Protein AF-A0A3P7MML8-F1 (afdb_monomer_lite)

Secondary structure (DSSP, 8-state):
--TTTT-HHHHH--GGGGS-GGGS------HHHHHHHHHHTT------S-S-----SS-GGG-S-HHHHHHHHHHHHHHHHHHTTT--TTS----SS--HHHHHHHHHHHHHHHHTT--HHHHHHHTEEE-TTS-EEEHHHHTTT-TT------

Foldseek 3Di:
DVVQVPDCCNVVNDPQVPPPPVSDPPDPPPPVVVCVVCVVVVVNDPDPPPDDCLPPVDDPVPDPDPVVQLVVLLVVLQVCLVVCVCVPVVSPDDDPDDDPVSSVVSSLVVQCSVCVPQDPCNCVVQVWDADPSRGTDGPVVVVPVDPPPPDDDD

Radius of gyration: 25.48 Å; chains: 1; bounding box: 40×50×78 Å

Organis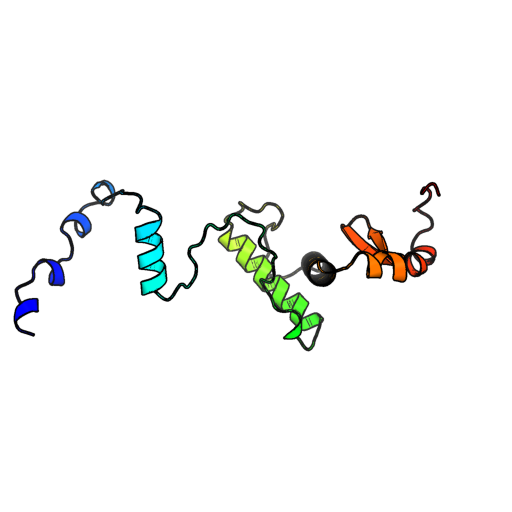m: Onchocerca ochengi (NCBI:txid42157)

pLDDT: mean 74.84, std 15.98, range [35.75, 93.75]

Sequence (154 aa):
PKVLKDSSLWWNGPSWLVHPLENWPSEEFGEEVQERICMALGLTTCTKLTSAIRTTTVDVKRFSSLQKLIRTMLFVMRFMARVSEGKVKSLEKFSRLFTSSDYEQAKKLVVRMAQSEVSQEDIEKWGLVRDADDLWKSLRRLRWSREELTNFPY

Structure (mmCIF, N/CA/C/O backbone):
data_AF-A0A3P7MML8-F1
#
_entry.id   AF-A0A3P7MML8-F1
#
loop_
_atom_site.group_PDB
_atom_site.id
_atom_site.type_symbol
_atom_site.label_atom_id
_atom_site.label_alt_id
_atom_site.label_comp_id
_atom_site.label_asym_id
_atom_site.label_entity_id
_atom_site.label_seq_id
_atom_site.pdbx_PDB_ins_code
_atom_site.Cartn_x
_atom_site.Cartn_y
_atom_site.Cartn_z
_atom_site.occupancy
_atom_site.B_iso_or_equiv
_atom_site.auth_seq_id
_atom_site.auth_comp_id
_atom_site.auth_asym_id
_atom_site.auth_atom_id
_atom_site.pdbx_PDB_model_num
ATOM 1 N N . PRO A 1 1 ? 0.754 -26.779 -43.041 1.00 55.22 1 PRO A N 1
ATOM 2 C CA . PRO A 1 1 ? 0.377 -25.394 -43.428 1.00 55.22 1 PRO A CA 1
ATOM 3 C C . PRO A 1 1 ? 1.218 -24.895 -44.622 1.00 55.22 1 PRO A C 1
ATOM 5 O O . PRO A 1 1 ? 2.388 -24.573 -44.450 1.00 55.22 1 PRO A O 1
ATOM 8 N N . LYS A 1 2 ? 0.655 -24.902 -45.842 1.00 67.62 2 LYS A N 1
ATOM 9 C CA . LYS A 1 2 ? 1.380 -24.521 -47.076 1.00 67.62 2 LYS A CA 1
ATOM 10 C C . LYS A 1 2 ? 1.663 -23.012 -47.171 1.00 67.62 2 LYS A C 1
ATOM 12 O O . LYS A 1 2 ? 2.696 -22.632 -47.687 1.00 67.62 2 LYS A O 1
ATOM 17 N N . VAL A 1 3 ? 0.799 -22.182 -46.586 1.00 72.00 3 VAL A N 1
ATOM 18 C CA . VAL A 1 3 ? 0.843 -20.709 -46.689 1.00 72.00 3 VAL A CA 1
ATOM 19 C C . VAL A 1 3 ? 1.971 -20.068 -45.864 1.00 72.00 3 VAL A C 1
ATOM 21 O O . VAL A 1 3 ? 2.469 -19.008 -46.217 1.00 72.00 3 VAL A O 1
ATOM 24 N N . LEU A 1 4 ? 2.415 -20.710 -44.777 1.00 76.38 4 LEU A N 1
ATOM 25 C CA . LEU A 1 4 ? 3.469 -20.161 -43.910 1.00 76.38 4 LEU A CA 1
ATOM 26 C C . LEU A 1 4 ? 4.882 -20.412 -44.439 1.00 76.38 4 LEU A C 1
ATOM 28 O O . LEU A 1 4 ? 5.798 -19.694 -44.058 1.00 76.38 4 LEU A O 1
ATOM 32 N N . LYS A 1 5 ? 5.081 -21.420 -45.298 1.00 77.25 5 LYS A N 1
ATOM 33 C CA . LYS A 1 5 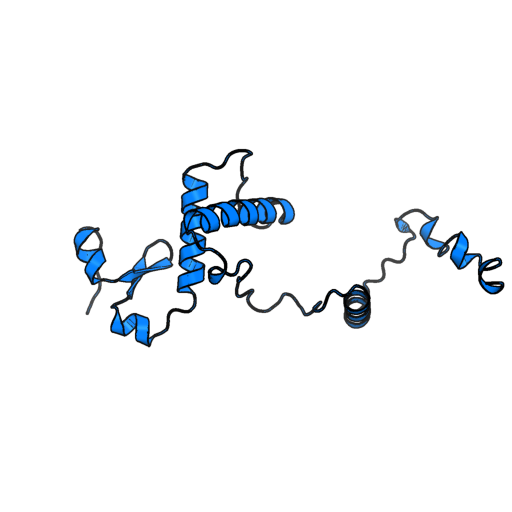? 6.421 -21.761 -45.802 1.00 77.25 5 LYS A CA 1
ATOM 34 C C . LYS A 1 5 ? 7.045 -20.613 -46.595 1.00 77.25 5 LYS A C 1
ATOM 36 O O . LYS A 1 5 ? 8.224 -20.351 -46.407 1.00 77.25 5 LYS A O 1
ATOM 41 N N . ASP A 1 6 ? 6.234 -19.895 -47.366 1.00 84.56 6 ASP A N 1
ATOM 42 C CA . ASP A 1 6 ? 6.701 -18.822 -48.253 1.00 84.56 6 ASP A CA 1
ATOM 43 C C . ASP A 1 6 ? 6.496 -17.417 -47.654 1.00 84.56 6 ASP A C 1
ATOM 45 O O . ASP A 1 6 ? 6.772 -16.404 -48.295 1.00 84.56 6 ASP A O 1
ATOM 49 N N . SER A 1 7 ? 6.005 -17.322 -46.412 1.00 84.25 7 SER A N 1
ATOM 50 C CA . SER A 1 7 ? 5.762 -16.032 -45.767 1.00 84.25 7 SER A CA 1
ATOM 51 C C . SER A 1 7 ? 7.055 -15.463 -45.191 1.00 84.25 7 SER A C 1
ATOM 53 O O . SER A 1 7 ? 7.447 -15.784 -44.070 1.00 84.25 7 SER A O 1
ATOM 55 N N . SER A 1 8 ? 7.703 -14.569 -45.940 1.00 79.00 8 SER A N 1
ATOM 56 C CA . SER A 1 8 ? 8.880 -13.839 -45.447 1.00 79.00 8 SER A CA 1
ATOM 57 C C . SER A 1 8 ? 8.589 -13.100 -44.135 1.00 79.00 8 SER A C 1
ATOM 59 O O . SER A 1 8 ? 9.413 -13.120 -43.228 1.00 79.00 8 SER A O 1
ATOM 61 N N . LEU A 1 9 ? 7.389 -12.528 -43.988 1.00 83.19 9 LEU A N 1
ATOM 62 C CA . LEU A 1 9 ? 6.988 -11.811 -42.775 1.00 83.19 9 LEU A CA 1
ATOM 63 C C . LEU A 1 9 ? 6.877 -12.732 -41.550 1.00 83.19 9 LEU A C 1
ATOM 65 O O . LEU A 1 9 ? 7.155 -12.300 -40.439 1.00 83.19 9 LEU A O 1
ATOM 69 N N . TRP A 1 10 ? 6.511 -14.004 -41.732 1.00 84.25 10 TRP A N 1
ATOM 70 C CA . TRP A 1 10 ? 6.488 -14.981 -40.640 1.00 84.25 10 TRP A CA 1
ATOM 71 C C . TRP A 1 10 ? 7.896 -15.386 -40.191 1.00 84.25 10 TRP A C 1
ATOM 73 O O . TRP A 1 10 ? 8.151 -15.509 -38.996 1.00 84.25 10 TRP A O 1
ATOM 83 N N . TRP A 1 11 ? 8.809 -15.593 -41.143 1.00 86.06 11 TRP A N 1
ATOM 84 C CA . TRP A 1 11 ? 10.158 -16.091 -40.853 1.00 86.06 11 TRP A CA 1
ATOM 85 C C . TRP A 1 11 ? 11.142 -15.000 -40.440 1.00 86.06 11 TRP A C 1
ATOM 87 O O . TRP A 1 11 ? 12.016 -15.254 -39.618 1.00 86.06 11 TRP A O 1
ATOM 97 N N . ASN A 1 12 ? 10.997 -13.800 -40.999 1.00 84.25 12 ASN A N 1
ATOM 98 C CA . ASN A 1 12 ? 11.918 -12.682 -40.793 1.00 84.25 12 ASN A CA 1
ATOM 99 C C . ASN A 1 12 ? 11.300 -11.551 -39.963 1.00 84.25 12 ASN A C 1
ATOM 101 O O . ASN A 1 12 ? 12.001 -10.621 -39.573 1.00 84.25 12 ASN A O 1
ATOM 105 N N . GLY A 1 13 ? 9.996 -11.622 -39.689 1.00 83.75 13 GLY A N 1
ATOM 106 C CA . GLY A 1 13 ? 9.268 -10.540 -39.045 1.00 83.75 13 GLY A CA 1
ATOM 107 C C . GLY A 1 13 ? 9.091 -9.317 -39.955 1.00 83.75 13 GLY A C 1
ATOM 108 O O . GLY A 1 13 ? 9.373 -9.354 -41.157 1.00 83.75 13 GLY A O 1
ATOM 109 N N . PRO A 1 14 ? 8.586 -8.211 -39.391 1.00 84.88 14 PRO A N 1
ATOM 110 C CA . PRO A 1 14 ? 8.542 -6.923 -40.069 1.00 84.88 14 PRO A CA 1
ATOM 111 C C . PRO A 1 14 ? 9.948 -6.405 -40.392 1.00 84.88 14 PRO A C 1
ATOM 113 O O . PRO A 1 14 ? 10.870 -6.549 -39.592 1.00 84.88 14 PRO A O 1
ATOM 116 N N . SER A 1 15 ? 10.103 -5.725 -41.529 1.00 82.56 15 SER A N 1
ATOM 117 C CA . SER A 1 15 ? 11.404 -5.219 -41.994 1.00 82.56 15 SER A CA 1
ATOM 118 C C . SER A 1 15 ? 12.082 -4.251 -41.021 1.00 82.56 15 SER A C 1
ATOM 120 O O . SER A 1 15 ? 13.303 -4.196 -40.973 1.00 82.56 15 SER A O 1
ATOM 122 N N . TRP A 1 16 ? 11.326 -3.507 -40.212 1.00 84.69 16 TRP A N 1
ATOM 123 C CA . TRP A 1 16 ? 11.892 -2.597 -39.212 1.00 84.69 16 TRP A CA 1
ATOM 124 C C . TRP A 1 16 ? 12.564 -3.328 -38.040 1.00 84.69 16 TRP A C 1
ATOM 126 O O . TRP A 1 16 ? 13.464 -2.769 -37.424 1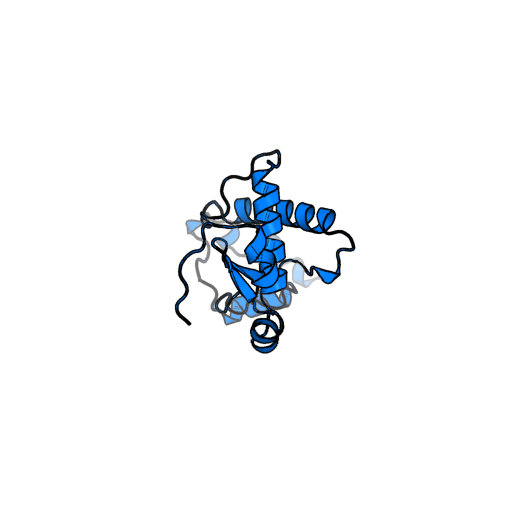.00 84.69 16 TRP A O 1
ATOM 136 N N . LEU A 1 17 ? 12.193 -4.583 -37.757 1.00 82.31 17 LEU A N 1
ATOM 137 C CA . LEU A 1 17 ? 12.715 -5.338 -36.612 1.00 82.31 17 LEU A CA 1
ATOM 138 C C . LEU A 1 17 ? 14.205 -5.681 -36.768 1.00 82.31 17 LEU A C 1
ATOM 140 O O . LEU A 1 17 ? 14.913 -5.846 -35.778 1.00 82.31 17 LEU A O 1
ATOM 144 N N . VAL A 1 18 ? 14.684 -5.775 -38.012 1.00 83.62 18 VAL A N 1
ATOM 145 C CA . VAL A 1 18 ? 16.096 -6.036 -38.334 1.00 83.62 18 VAL A CA 1
ATOM 146 C C . VAL A 1 18 ? 16.939 -4.760 -38.423 1.00 83.62 18 VAL A C 1
ATOM 148 O O . VAL A 1 18 ? 18.158 -4.842 -38.577 1.00 83.62 18 VAL A O 1
ATOM 151 N N . HIS A 1 19 ? 16.317 -3.582 -38.331 1.00 84.38 19 HIS A N 1
ATOM 152 C CA . HIS A 1 19 ? 17.005 -2.296 -38.345 1.00 84.38 19 HIS A CA 1
ATOM 153 C C . HIS A 1 19 ? 17.284 -1.782 -36.917 1.00 84.38 19 HIS A C 1
ATOM 155 O O . HIS A 1 19 ? 16.629 -2.213 -35.963 1.00 84.38 19 HIS A O 1
ATOM 161 N N . PRO A 1 20 ? 18.255 -0.859 -36.754 1.00 86.12 20 PRO A N 1
ATOM 162 C CA . PRO A 1 20 ? 18.507 -0.177 -35.484 1.00 86.12 20 PRO A CA 1
ATOM 163 C C . PRO A 1 20 ? 17.251 0.488 -34.906 1.00 86.12 20 PRO A C 1
ATOM 165 O O . PRO A 1 20 ? 16.344 0.853 -35.658 1.00 86.12 20 PRO A O 1
ATOM 168 N N . LEU A 1 21 ? 17.213 0.646 -33.577 1.00 80.88 21 LEU A N 1
ATOM 169 C CA . LEU A 1 21 ? 16.052 1.117 -32.808 1.00 80.88 21 LEU A CA 1
ATOM 170 C C . LEU A 1 21 ? 15.502 2.460 -33.314 1.00 80.88 21 LEU A C 1
ATOM 172 O O . LEU A 1 21 ? 14.305 2.709 -33.246 1.00 80.88 21 LEU A O 1
ATOM 176 N N . GLU A 1 22 ? 16.366 3.306 -33.864 1.00 85.81 22 GLU A N 1
ATOM 177 C CA . GLU A 1 22 ? 16.030 4.616 -34.420 1.00 85.81 22 GLU A CA 1
ATOM 178 C C . GLU A 1 22 ? 15.076 4.529 -35.621 1.00 85.81 22 GLU A C 1
ATOM 180 O O . GLU A 1 22 ? 14.355 5.479 -35.907 1.00 85.81 22 GLU A O 1
ATOM 185 N N . ASN A 1 23 ? 15.059 3.386 -36.312 1.00 82.19 23 ASN A N 1
ATOM 186 C CA . ASN A 1 23 ? 14.190 3.118 -37.458 1.00 82.19 23 ASN A CA 1
ATOM 187 C C . ASN A 1 23 ? 12.934 2.324 -37.077 1.00 82.19 23 ASN A C 1
ATOM 189 O O . ASN A 1 23 ? 12.184 1.894 -37.958 1.00 82.19 23 ASN A O 1
ATOM 193 N N . TRP A 1 24 ? 12.721 2.066 -35.785 1.00 86.62 24 TRP A N 1
ATOM 194 C CA . TRP A 1 24 ? 11.514 1.392 -35.335 1.00 86.62 24 TRP A CA 1
ATOM 195 C C . TRP A 1 24 ? 10.333 2.358 -35.415 1.00 86.62 24 TRP A C 1
ATOM 197 O O . TRP A 1 24 ? 10.501 3.557 -35.181 1.00 86.62 24 TRP A O 1
ATOM 207 N N . PRO A 1 25 ? 9.126 1.864 -35.732 1.00 80.12 25 PRO A N 1
ATOM 208 C CA . PRO A 1 25 ? 7.936 2.695 -35.672 1.00 80.12 25 PRO A CA 1
ATOM 209 C C . PRO A 1 25 ? 7.774 3.224 -34.241 1.00 80.12 25 PRO A C 1
ATOM 211 O O . PRO A 1 25 ? 7.556 2.456 -33.307 1.00 80.12 25 PRO A O 1
ATOM 214 N N . SER A 1 26 ? 7.900 4.540 -34.073 1.00 68.56 26 SER A N 1
ATOM 215 C CA . SER A 1 26 ? 7.718 5.237 -32.795 1.00 68.56 26 SER A CA 1
ATOM 216 C C . SER A 1 26 ? 6.282 5.724 -32.601 1.00 68.56 26 SER A C 1
ATOM 218 O O . SER A 1 26 ? 6.045 6.632 -31.808 1.00 68.56 26 SER A O 1
ATOM 220 N N . GLU A 1 27 ? 5.337 5.201 -33.384 1.00 70.00 27 GLU A N 1
ATOM 221 C CA . GLU A 1 27 ? 3.938 5.597 -33.293 1.00 70.00 27 GLU A CA 1
ATOM 222 C C . GLU A 1 27 ? 3.416 5.227 -31.905 1.00 70.00 27 GLU A C 1
ATOM 224 O O . GLU A 1 27 ? 3.361 4.054 -31.527 1.00 70.00 27 GLU A O 1
ATOM 229 N N . GLU A 1 28 ? 3.061 6.247 -31.124 1.00 62.16 28 GLU A N 1
ATOM 230 C CA . GLU A 1 28 ? 2.298 6.047 -29.904 1.00 62.16 28 GLU A CA 1
ATOM 231 C C . GLU A 1 28 ? 0.963 5.428 -30.315 1.00 62.16 28 GLU A C 1
ATOM 233 O O . GLU A 1 28 ? 0.137 6.055 -30.981 1.00 62.16 28 GLU A O 1
ATOM 238 N N . PHE A 1 29 ? 0.776 4.154 -29.978 1.00 66.25 29 PHE A N 1
ATOM 239 C CA . PHE A 1 29 ? -0.485 3.475 -30.223 1.00 66.25 29 PHE A CA 1
ATOM 240 C C . PHE A 1 29 ? -1.598 4.257 -29.523 1.00 66.25 29 PHE A C 1
ATOM 242 O O . PHE A 1 29 ? -1.545 4.469 -28.311 1.00 66.25 29 PHE A O 1
ATOM 249 N N . GLY A 1 30 ? -2.610 4.682 -30.283 1.00 66.62 30 GLY A N 1
ATOM 250 C CA . GLY A 1 30 ? -3.784 5.332 -29.707 1.00 66.62 30 GLY A CA 1
ATOM 251 C C . GLY A 1 30 ? -4.441 4.450 -28.639 1.00 66.62 30 GLY A C 1
ATOM 252 O O . GLY A 1 30 ? -4.331 3.220 -28.688 1.00 66.62 30 GLY A O 1
ATOM 253 N N . GLU A 1 31 ? -5.147 5.078 -27.691 1.00 63.38 31 GLU A N 1
ATOM 254 C CA . GLU A 1 31 ? -5.750 4.410 -26.520 1.00 63.38 31 GLU A CA 1
ATOM 255 C C . GLU A 1 31 ? -6.548 3.143 -26.898 1.00 63.38 31 GLU A C 1
ATOM 257 O O . GLU A 1 31 ? -6.471 2.127 -26.210 1.00 63.38 31 GLU A O 1
ATOM 262 N N . GLU A 1 32 ? -7.231 3.165 -28.045 1.00 69.31 32 GLU A N 1
ATOM 263 C CA . GLU A 1 32 ? -8.019 2.048 -28.577 1.00 69.31 32 GLU A CA 1
ATOM 264 C C . GLU A 1 32 ? -7.169 0.818 -28.957 1.00 69.31 32 GLU A C 1
ATOM 266 O O . GLU A 1 32 ? -7.540 -0.326 -28.680 1.00 69.31 32 GLU A O 1
ATOM 271 N N . VAL A 1 33 ? -6.000 1.020 -29.575 1.00 72.94 33 VAL A N 1
ATOM 272 C CA . VAL A 1 33 ? -5.104 -0.084 -29.968 1.00 72.94 33 VAL A CA 1
ATOM 273 C C . VAL A 1 33 ? -4.473 -0.712 -28.730 1.0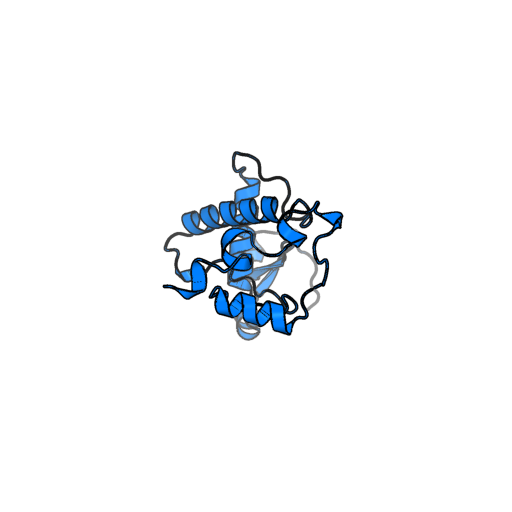0 72.94 33 VAL A C 1
ATOM 275 O O . VAL A 1 33 ? -4.393 -1.938 -28.626 1.00 72.94 33 VAL A O 1
ATOM 278 N N . GLN A 1 34 ? -4.087 0.117 -27.761 1.00 69.00 34 GLN A N 1
ATOM 279 C CA . GLN A 1 34 ? -3.546 -0.345 -26.490 1.00 69.00 34 GLN A CA 1
ATOM 280 C C . GLN A 1 34 ? -4.578 -1.170 -25.708 1.00 69.00 34 GLN A C 1
ATOM 282 O O . GLN A 1 34 ? -4.246 -2.247 -25.213 1.00 69.00 34 GLN A O 1
ATOM 287 N N . GLU A 1 35 ? -5.840 -0.734 -25.662 1.00 69.62 35 GLU A N 1
ATOM 288 C CA . GLU A 1 35 ? -6.927 -1.477 -25.018 1.00 69.62 35 GLU A CA 1
ATOM 289 C C . GLU A 1 35 ? -7.134 -2.857 -25.658 1.00 69.62 35 GLU A C 1
ATOM 291 O O . GLU A 1 35 ? -7.220 -3.868 -24.955 1.00 69.62 35 GLU A O 1
ATOM 296 N N . ARG A 1 36 ? -7.118 -2.935 -26.995 1.00 72.81 36 ARG A N 1
ATOM 297 C CA . ARG A 1 36 ? -7.229 -4.209 -27.725 1.00 72.81 36 ARG A CA 1
ATOM 298 C C . ARG A 1 36 ? -6.063 -5.156 -27.451 1.00 72.81 36 ARG A C 1
ATOM 300 O O . ARG A 1 36 ? -6.295 -6.354 -27.292 1.00 72.81 36 ARG A O 1
ATOM 307 N N . ILE A 1 37 ? -4.834 -4.643 -27.369 1.00 72.06 37 ILE A N 1
ATOM 308 C CA . ILE A 1 37 ? -3.654 -5.439 -26.998 1.00 72.06 37 ILE A CA 1
ATOM 309 C C . ILE A 1 37 ? -3.792 -5.949 -25.558 1.00 72.06 37 ILE A C 1
ATOM 311 O O . ILE A 1 37 ? -3.590 -7.139 -25.316 1.00 72.06 37 ILE A O 1
ATOM 315 N N . CYS A 1 38 ? -4.194 -5.091 -24.614 1.00 67.75 38 CYS A N 1
ATOM 316 C CA . CYS A 1 38 ? -4.420 -5.488 -23.224 1.00 67.75 38 CYS A CA 1
ATOM 317 C C . CYS A 1 38 ? -5.479 -6.601 -23.129 1.00 67.75 38 CYS A C 1
ATOM 319 O O . CYS A 1 38 ? -5.231 -7.632 -22.504 1.00 67.75 38 CYS A O 1
ATOM 321 N N . MET A 1 39 ? -6.613 -6.458 -23.825 1.00 72.44 39 MET A N 1
ATOM 322 C CA . MET A 1 39 ? -7.655 -7.490 -23.876 1.00 72.44 39 MET A CA 1
ATOM 323 C C . MET A 1 39 ? -7.153 -8.810 -24.475 1.00 72.44 39 MET A C 1
ATOM 325 O O . MET A 1 39 ? -7.415 -9.871 -23.910 1.00 72.44 39 MET A O 1
ATOM 329 N N . ALA A 1 40 ? -6.402 -8.764 -25.581 1.00 73.62 40 ALA A N 1
ATOM 330 C CA . ALA A 1 40 ? -5.845 -9.959 -26.220 1.00 73.62 40 ALA A CA 1
ATOM 331 C C . ALA A 1 40 ? -4.833 -10.698 -25.325 1.00 73.62 40 ALA A C 1
ATOM 333 O O . ALA A 1 40 ? -4.735 -11.922 -25.382 1.00 73.62 40 ALA A O 1
ATOM 334 N N . LEU A 1 41 ? -4.113 -9.965 -24.471 1.00 74.12 41 LEU A N 1
ATOM 335 C CA . LEU A 1 41 ? -3.184 -10.514 -23.481 1.00 74.12 41 LEU A CA 1
ATOM 336 C C . LEU A 1 41 ? -3.868 -10.943 -22.169 1.00 74.12 41 LEU A C 1
ATOM 338 O O . LEU A 1 41 ? -3.186 -11.376 -21.241 1.00 74.12 41 LEU A O 1
ATOM 342 N N . GLY A 1 42 ? -5.196 -10.823 -22.061 1.00 58.94 42 GLY A N 1
ATOM 343 C CA . GLY A 1 42 ? -5.940 -11.128 -20.834 1.00 58.94 42 GLY A CA 1
ATOM 344 C C . GLY A 1 42 ? -5.711 -10.122 -19.698 1.00 58.94 42 GLY A C 1
ATOM 345 O O . GLY A 1 42 ? -6.019 -10.411 -18.544 1.00 58.94 42 GLY A O 1
ATOM 346 N N . LEU A 1 43 ? -5.168 -8.943 -20.008 1.00 64.19 43 LEU A N 1
ATOM 347 C CA . LEU A 1 43 ? -5.001 -7.823 -19.086 1.00 64.19 43 LEU A CA 1
ATOM 348 C C . LEU A 1 43 ? -6.318 -7.037 -19.064 1.00 64.19 43 LEU A C 1
ATOM 350 O O . LEU A 1 43 ? -6.537 -6.130 -19.862 1.00 64.19 43 LEU A O 1
ATOM 354 N N . THR A 1 44 ? -7.236 -7.417 -18.179 1.00 50.16 44 THR A N 1
ATOM 355 C CA . THR A 1 44 ? -8.650 -7.009 -18.234 1.00 50.16 44 THR A CA 1
ATOM 356 C C . THR A 1 44 ? -8.955 -5.543 -17.903 1.00 50.16 44 THR A C 1
ATOM 358 O O . THR A 1 44 ? -10.121 -5.216 -17.697 1.00 50.16 44 THR A O 1
ATOM 361 N N . THR A 1 45 ? -7.983 -4.630 -17.806 1.00 46.28 45 THR A N 1
ATOM 362 C CA . THR A 1 45 ? -8.279 -3.195 -17.613 1.00 46.28 45 THR A CA 1
ATOM 363 C C . THR A 1 45 ? -7.042 -2.327 -17.854 1.00 46.28 45 THR A C 1
ATOM 365 O O . THR A 1 45 ? -6.244 -2.087 -16.953 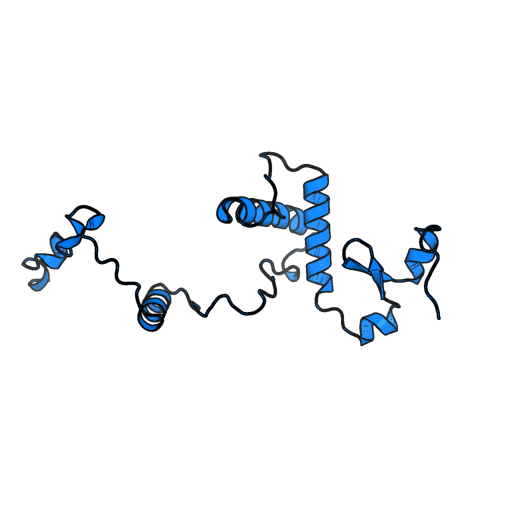1.00 46.28 45 THR A O 1
ATOM 368 N N . CYS A 1 46 ? -6.898 -1.805 -19.072 1.00 42.44 46 CYS A N 1
ATOM 369 C CA . CYS A 1 46 ? -6.049 -0.643 -19.359 1.00 42.44 46 CYS A CA 1
ATOM 370 C C . CYS A 1 46 ? -6.888 0.646 -19.300 1.00 42.44 46 CYS A C 1
ATOM 372 O O . CYS A 1 46 ? -6.739 1.545 -20.116 1.00 42.44 46 CYS A O 1
ATOM 374 N N . THR A 1 47 ? -7.816 0.752 -18.345 1.00 41.00 47 THR A N 1
ATOM 375 C CA . THR A 1 47 ? -8.499 2.020 -18.074 1.00 41.00 47 THR A CA 1
ATOM 376 C C . THR A 1 47 ? -7.547 2.926 -17.310 1.00 41.00 47 THR A C 1
ATOM 378 O O . THR A 1 47 ? -7.064 2.536 -16.246 1.00 41.00 47 THR A O 1
ATOM 381 N N . LYS A 1 48 ? -7.298 4.116 -17.867 1.00 41.25 48 LYS A N 1
ATOM 382 C CA . LYS A 1 48 ? -6.699 5.304 -17.235 1.00 41.25 48 LYS A CA 1
ATOM 383 C C . LYS A 1 48 ? -6.563 5.163 -15.717 1.00 41.25 48 LYS A C 1
ATOM 385 O O . LYS A 1 48 ? -7.553 5.209 -14.988 1.00 41.25 48 LYS A O 1
ATOM 390 N N . LEU A 1 49 ? -5.320 5.015 -15.257 1.00 38.62 49 LEU A N 1
ATOM 391 C CA . LEU A 1 49 ? -4.898 5.010 -13.852 1.00 38.62 49 LEU A CA 1
ATOM 392 C C . LEU A 1 49 ? -5.056 6.421 -13.241 1.00 38.62 49 LEU A C 1
ATOM 394 O O . LEU A 1 49 ? -4.117 6.998 -12.701 1.0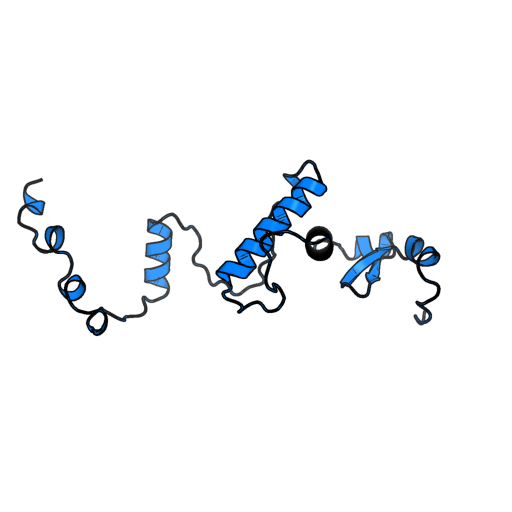0 38.62 49 LEU A O 1
ATOM 398 N N . THR A 1 50 ? -6.242 7.009 -13.384 1.00 35.75 50 THR A N 1
ATOM 399 C CA . THR A 1 50 ? -6.549 8.405 -13.066 1.00 35.75 50 THR A CA 1
ATOM 400 C C . THR A 1 50 ? -7.908 8.494 -12.386 1.00 35.75 50 THR A C 1
ATOM 402 O O . THR A 1 50 ? -8.808 9.206 -12.806 1.00 35.75 50 THR A O 1
ATOM 405 N N . SER A 1 51 ? -8.083 7.737 -11.315 1.00 36.25 51 SER A N 1
ATOM 406 C CA . SER A 1 51 ? -9.023 8.074 -10.252 1.00 36.25 51 SER A CA 1
ATOM 407 C C . SER A 1 51 ? -8.632 7.223 -9.067 1.00 36.25 51 SER A C 1
ATOM 409 O O . SER A 1 51 ? -8.601 6.003 -9.194 1.00 36.25 51 SER A O 1
ATOM 411 N N . ALA A 1 52 ? -8.226 7.897 -7.988 1.00 39.75 52 ALA A N 1
ATOM 412 C CA . ALA A 1 52 ? -7.977 7.366 -6.655 1.00 39.75 52 ALA A CA 1
ATOM 413 C C . ALA A 1 52 ? -7.846 5.841 -6.619 1.00 39.75 52 ALA A C 1
ATOM 415 O O . ALA A 1 52 ? -8.845 5.129 -6.505 1.00 39.75 52 ALA A O 1
ATOM 416 N N . ILE A 1 53 ? -6.606 5.351 -6.681 1.00 40.28 53 ILE A N 1
ATOM 417 C CA . ILE A 1 53 ? -6.288 4.008 -6.211 1.00 40.28 53 ILE A CA 1
ATOM 418 C C . ILE A 1 53 ? -6.796 3.970 -4.764 1.00 40.28 53 ILE A C 1
ATOM 420 O O . ILE A 1 53 ? -6.104 4.384 -3.837 1.00 40.28 53 ILE A O 1
ATOM 424 N N . ARG A 1 54 ? -8.040 3.526 -4.562 1.00 46.06 54 ARG A N 1
ATOM 425 C CA . ARG A 1 54 ? -8.495 2.968 -3.299 1.00 46.06 54 ARG A CA 1
ATOM 426 C C . ARG A 1 54 ? -7.647 1.721 -3.170 1.00 46.06 54 ARG A C 1
ATOM 428 O O . ARG A 1 54 ? -7.938 0.687 -3.758 1.00 46.06 54 ARG A O 1
ATOM 435 N N . THR A 1 55 ? -6.485 1.913 -2.557 1.00 45.84 55 THR A N 1
ATOM 436 C CA . THR A 1 55 ? -5.418 0.939 -2.391 1.00 45.84 55 THR A CA 1
ATOM 437 C C . THR A 1 55 ? -5.941 -0.220 -1.564 1.00 45.84 55 THR A C 1
ATOM 439 O O . THR A 1 55 ? -5.718 -0.286 -0.361 1.00 45.84 55 THR A O 1
ATOM 442 N N . THR A 1 56 ? -6.608 -1.163 -2.206 1.00 51.53 56 THR A N 1
ATOM 443 C CA . THR A 1 56 ? -6.701 -2.532 -1.715 1.00 51.53 56 THR A CA 1
ATOM 444 C C . THR A 1 56 ? -5.730 -3.377 -2.529 1.00 51.53 56 THR A C 1
ATOM 446 O O . THR A 1 56 ? -6.076 -4.395 -3.114 1.00 51.53 56 THR A O 1
ATOM 449 N N . THR A 1 57 ? -4.458 -2.957 -2.558 1.00 61.44 57 THR A N 1
ATOM 450 C CA . THR A 1 57 ? -3.361 -3.796 -3.068 1.00 61.44 57 THR A CA 1
ATOM 451 C C . THR A 1 57 ? -3.268 -5.121 -2.303 1.00 61.44 57 THR A C 1
ATOM 453 O O . THR A 1 57 ? -2.708 -6.085 -2.817 1.00 61.44 57 THR A O 1
ATOM 456 N N . VAL A 1 58 ? -3.838 -5.189 -1.091 1.00 70.19 58 VAL A N 1
ATOM 457 C CA . VAL A 1 58 ? -3.911 -6.386 -0.251 1.00 70.19 58 VAL A CA 1
ATOM 458 C C . VAL A 1 58 ? -5.287 -6.488 0.416 1.00 70.19 58 VAL A C 1
ATOM 460 O O . VAL A 1 58 ? -5.699 -5.589 1.146 1.00 70.19 58 VAL A O 1
ATOM 463 N N . ASP A 1 59 ? -5.977 -7.614 0.213 1.00 74.62 59 ASP A N 1
ATOM 464 C CA . ASP A 1 59 ? -7.192 -7.963 0.959 1.00 74.62 59 ASP A CA 1
ATOM 465 C C . ASP A 1 59 ? -6.822 -8.423 2.378 1.00 74.62 59 ASP A C 1
ATOM 467 O O . ASP A 1 59 ? -6.364 -9.549 2.601 1.00 74.62 59 ASP A O 1
ATOM 471 N N . VAL A 1 60 ? -7.025 -7.528 3.346 1.00 76.06 60 VAL A N 1
ATOM 472 C CA . VAL A 1 60 ? -6.738 -7.745 4.771 1.00 76.06 60 VAL A CA 1
ATOM 473 C C . VAL A 1 60 ? -7.491 -8.958 5.331 1.00 76.06 60 VAL A C 1
ATOM 475 O O . VAL A 1 60 ? -6.950 -9.661 6.186 1.00 76.06 60 VAL A O 1
ATOM 478 N N . LYS A 1 61 ? -8.698 -9.266 4.827 1.00 79.69 61 LYS A N 1
ATOM 479 C CA . LYS A 1 61 ? -9.556 -10.341 5.360 1.00 79.69 61 LYS A CA 1
ATOM 480 C C . LYS A 1 61 ? -9.001 -11.742 5.089 1.00 79.69 61 LYS A C 1
ATOM 482 O O . LYS A 1 61 ? -9.386 -12.692 5.765 1.00 79.69 61 LYS A O 1
ATOM 487 N N . ARG A 1 62 ? -8.060 -11.885 4.149 1.00 84.94 62 ARG A N 1
ATOM 488 C CA . ARG A 1 62 ? -7.389 -13.164 3.837 1.00 84.94 62 ARG A CA 1
ATOM 489 C C . ARG A 1 62 ? -6.323 -13.568 4.852 1.00 84.94 62 ARG A C 1
ATOM 491 O O . ARG A 1 62 ? -5.817 -14.688 4.797 1.00 84.94 62 ARG A O 1
ATOM 498 N N . PHE A 1 63 ? -5.953 -12.675 5.766 1.00 87.69 63 PHE A N 1
ATOM 499 C CA . PHE A 1 63 ? -4.903 -12.927 6.741 1.00 87.69 63 PHE A CA 1
ATOM 500 C C . PHE A 1 63 ? -5.501 -13.291 8.096 1.00 87.69 63 PHE A C 1
ATOM 502 O O . PHE A 1 63 ? -6.160 -12.486 8.741 1.00 87.69 63 PHE A O 1
ATOM 509 N N . SER A 1 64 ? -5.176 -14.485 8.589 1.00 88.94 64 SER A N 1
ATOM 510 C CA . SER A 1 64 ? -5.530 -14.926 9.945 1.00 88.94 64 SER A CA 1
ATOM 511 C C . SER A 1 64 ? -4.578 -14.409 11.033 1.00 88.94 64 SER A C 1
ATOM 513 O O . SER A 1 64 ? -4.733 -14.732 12.206 1.00 88.94 64 SER A O 1
ATOM 515 N N . SER A 1 65 ? -3.555 -13.632 10.662 1.00 93.25 65 SER A N 1
ATOM 516 C CA . SER A 1 65 ? -2.557 -13.100 11.589 1.00 93.25 65 SER A CA 1
ATOM 517 C C . SER A 1 65 ? -2.117 -11.703 11.174 1.00 93.25 65 SER A C 1
ATOM 519 O O . SER A 1 65 ? -1.610 -11.503 10.068 1.00 93.25 65 SER A O 1
ATOM 521 N N . LEU A 1 66 ? -2.228 -10.758 12.110 1.00 91.44 66 LEU A N 1
ATOM 522 C CA . LEU A 1 66 ? -1.753 -9.388 11.933 1.00 91.44 66 LEU A CA 1
ATOM 523 C C . LEU A 1 66 ? -0.247 -9.340 11.640 1.00 91.44 66 LEU A C 1
ATOM 525 O O . LEU A 1 66 ? 0.188 -8.594 10.770 1.00 91.44 66 LEU A O 1
ATOM 529 N N . GLN A 1 67 ? 0.556 -10.170 12.312 1.00 93.38 67 GLN A N 1
ATOM 530 C CA . GLN A 1 67 ? 1.998 -10.230 12.055 1.00 93.38 67 GLN A CA 1
ATOM 531 C C . GLN A 1 67 ? 2.304 -10.708 10.632 1.00 93.38 67 GLN A C 1
ATOM 533 O O . GLN A 1 67 ? 3.183 -10.146 9.978 1.00 93.38 67 GLN A O 1
ATOM 538 N N . LYS A 1 68 ? 1.563 -11.709 10.127 1.00 93.75 68 LYS A N 1
ATOM 539 C CA . LYS A 1 68 ? 1.702 -12.164 8.733 1.00 93.75 68 LYS A CA 1
ATOM 540 C C . LYS A 1 68 ? 1.341 -11.048 7.758 1.00 93.75 68 LYS A C 1
ATOM 542 O O . LYS A 1 68 ? 2.102 -10.806 6.831 1.00 93.75 68 LYS A O 1
ATOM 547 N N . LEU A 1 69 ? 0.242 -10.336 8.008 1.00 93.50 69 LEU A N 1
ATOM 548 C CA . LEU A 1 69 ? -0.179 -9.203 7.186 1.00 93.50 69 LEU A CA 1
ATOM 549 C C . LEU A 1 69 ? 0.875 -8.088 7.151 1.00 93.50 69 LEU A C 1
ATOM 551 O O . LEU A 1 69 ? 1.275 -7.670 6.070 1.00 93.50 69 LEU A O 1
ATOM 555 N N . ILE A 1 70 ? 1.376 -7.650 8.311 1.00 93.19 70 ILE A N 1
ATOM 556 C CA . ILE A 1 70 ? 2.424 -6.618 8.398 1.00 93.19 70 ILE A CA 1
ATOM 557 C C . ILE A 1 70 ? 3.676 -7.068 7.637 1.00 93.19 70 ILE A C 1
ATOM 559 O O . ILE A 1 70 ? 4.243 -6.305 6.857 1.00 93.19 70 ILE A O 1
ATOM 563 N N . ARG A 1 71 ? 4.087 -8.330 7.814 1.00 92.75 71 ARG A N 1
ATOM 564 C CA . ARG A 1 71 ? 5.248 -8.882 7.113 1.00 92.75 71 ARG A CA 1
ATOM 565 C C . ARG A 1 71 ? 5.032 -8.927 5.601 1.00 92.75 71 ARG A C 1
ATOM 567 O O . ARG A 1 71 ? 5.950 -8.589 4.866 1.00 92.75 71 ARG A O 1
ATOM 574 N N . THR A 1 72 ? 3.845 -9.293 5.125 1.00 92.81 72 THR A N 1
ATOM 575 C CA . THR A 1 72 ? 3.514 -9.236 3.694 1.00 92.81 72 THR A CA 1
ATOM 576 C C . THR A 1 72 ? 3.544 -7.802 3.174 1.00 92.81 72 THR A C 1
ATOM 578 O O . THR A 1 72 ? 4.143 -7.552 2.128 1.00 92.81 72 THR A O 1
ATOM 581 N N . MET A 1 73 ? 2.995 -6.846 3.925 1.00 91.56 73 MET A N 1
ATOM 582 C CA . MET A 1 73 ? 3.023 -5.432 3.549 1.00 91.56 73 MET A CA 1
ATOM 583 C C . MET A 1 73 ? 4.442 -4.881 3.424 1.00 91.56 73 MET A C 1
ATOM 585 O O . MET A 1 73 ? 4.705 -4.131 2.492 1.00 91.56 73 MET A O 1
ATOM 589 N N . LEU A 1 74 ? 5.386 -5.313 4.264 1.00 91.38 74 LEU A N 1
ATOM 590 C CA . LEU A 1 74 ? 6.801 -4.959 4.104 1.00 91.38 74 LEU A CA 1
ATOM 591 C C . LEU A 1 74 ? 7.370 -5.376 2.742 1.00 91.38 74 LEU A C 1
ATOM 593 O O . LEU A 1 74 ? 8.106 -4.615 2.112 1.00 91.38 74 LEU A O 1
ATOM 597 N N . PHE A 1 75 ? 7.034 -6.577 2.266 1.00 90.44 75 PHE A N 1
ATOM 598 C CA . PHE A 1 75 ? 7.474 -7.036 0.948 1.00 90.44 75 PHE A CA 1
ATOM 599 C C . PHE A 1 75 ? 6.799 -6.261 -0.184 1.00 90.44 75 PHE A C 1
ATOM 601 O O . PHE A 1 75 ? 7.479 -5.910 -1.147 1.00 90.44 75 PHE A O 1
ATOM 608 N N . VAL A 1 76 ? 5.507 -5.945 -0.052 1.00 89.31 76 VAL A N 1
ATOM 609 C CA . VAL A 1 76 ? 4.782 -5.096 -1.012 1.00 89.31 76 VAL A CA 1
ATOM 610 C C . VAL A 1 76 ? 5.416 -3.706 -1.080 1.00 89.31 76 VAL A C 1
ATOM 612 O O . VAL A 1 76 ? 5.746 -3.237 -2.165 1.00 89.31 76 VAL A O 1
ATOM 615 N N . MET A 1 77 ? 5.677 -3.070 0.064 1.00 86.38 77 MET A N 1
ATOM 616 C CA . MET A 1 77 ? 6.336 -1.762 0.128 1.00 86.38 77 MET A CA 1
ATOM 617 C C . MET A 1 77 ? 7.735 -1.804 -0.499 1.00 86.38 77 MET A C 1
ATOM 619 O O . MET A 1 77 ? 8.062 -0.948 -1.317 1.00 86.38 77 MET A O 1
ATOM 623 N N . ARG A 1 78 ? 8.537 -2.838 -0.205 1.00 87.81 78 ARG A N 1
ATOM 624 C CA . ARG A 1 78 ? 9.851 -3.044 -0.839 1.00 87.81 78 ARG A CA 1
ATOM 625 C C . ARG A 1 78 ? 9.743 -3.198 -2.357 1.00 87.81 78 ARG A C 1
ATOM 627 O O . ARG A 1 78 ? 10.584 -2.666 -3.076 1.00 87.81 78 ARG A O 1
ATOM 634 N N . PHE A 1 79 ? 8.757 -3.947 -2.844 1.00 87.62 79 PHE A N 1
ATOM 635 C CA . PHE A 1 79 ? 8.522 -4.112 -4.277 1.00 87.62 79 PHE A CA 1
ATOM 636 C C . PHE A 1 79 ? 8.187 -2.767 -4.932 1.00 87.62 79 PHE A C 1
ATOM 638 O O . PHE A 1 79 ? 8.857 -2.369 -5.883 1.00 87.62 79 PHE A O 1
ATOM 645 N N . MET A 1 80 ? 7.242 -2.022 -4.356 1.00 84.50 80 MET A N 1
ATOM 646 C CA . MET A 1 80 ? 6.849 -0.695 -4.839 1.00 84.50 80 MET A CA 1
ATOM 647 C C . MET A 1 80 ? 8.015 0.301 -4.823 1.00 84.50 80 MET A C 1
ATOM 649 O O . MET A 1 80 ? 8.189 1.060 -5.774 1.00 84.50 80 MET A O 1
ATOM 653 N N . ALA A 1 81 ? 8.861 0.274 -3.791 1.00 83.44 81 ALA A N 1
ATOM 654 C CA . ALA A 1 81 ? 10.061 1.108 -3.713 1.00 83.44 81 ALA A CA 1
ATOM 655 C C . ALA A 1 81 ? 11.041 0.832 -4.868 1.00 83.44 81 ALA A C 1
ATOM 657 O O . ALA A 1 81 ? 11.663 1.753 -5.388 1.00 83.44 81 ALA A O 1
ATOM 658 N N . ARG A 1 82 ? 11.165 -0.432 -5.302 1.00 83.19 82 ARG A N 1
ATOM 659 C CA . ARG A 1 82 ? 12.037 -0.803 -6.427 1.00 83.19 82 ARG A CA 1
ATOM 660 C C . ARG A 1 82 ? 11.443 -0.441 -7.779 1.00 83.19 82 ARG A C 1
ATOM 662 O O . ARG A 1 82 ? 12.154 0.104 -8.610 1.00 83.19 82 ARG A O 1
ATOM 669 N N . VAL A 1 83 ? 10.161 -0.733 -7.985 1.00 83.81 83 VAL A N 1
ATOM 670 C CA . VAL A 1 83 ? 9.482 -0.483 -9.268 1.00 83.81 83 VAL A CA 1
ATOM 671 C C . VAL A 1 83 ? 9.239 1.006 -9.496 1.00 83.81 83 VAL A C 1
ATOM 673 O O . VAL A 1 83 ? 9.230 1.465 -10.631 1.00 83.81 83 VAL A O 1
ATOM 676 N N . SER A 1 84 ? 9.080 1.788 -8.428 1.00 79.75 84 SER A N 1
ATOM 677 C CA . SER A 1 84 ? 8.922 3.236 -8.556 1.00 79.75 84 SER A CA 1
ATOM 678 C C . SER A 1 84 ? 10.207 3.967 -8.947 1.00 79.75 84 SER A C 1
ATOM 680 O O . SER A 1 84 ? 10.124 5.157 -9.220 1.00 79.75 84 SER A O 1
ATOM 682 N N . GLU A 1 85 ? 11.377 3.312 -8.979 1.00 77.44 85 GLU A N 1
ATOM 683 C CA . GLU A 1 85 ? 12.665 3.931 -9.349 1.00 77.44 85 GLU A CA 1
ATOM 684 C C . GLU A 1 85 ? 12.959 5.235 -8.576 1.00 77.44 85 GLU A C 1
ATOM 686 O O . GLU A 1 85 ? 13.549 6.178 -9.096 1.00 77.44 85 GLU A O 1
ATOM 691 N N . GLY A 1 86 ? 12.506 5.325 -7.320 1.00 70.50 86 GLY A N 1
ATOM 692 C CA . GLY A 1 86 ? 12.664 6.529 -6.496 1.00 70.50 86 GLY A CA 1
ATOM 693 C C . GLY A 1 86 ? 11.686 7.671 -6.806 1.00 70.50 86 GLY A C 1
ATOM 694 O O . GLY A 1 86 ? 11.774 8.728 -6.184 1.00 70.50 86 GLY A O 1
ATOM 695 N N . LYS A 1 87 ? 10.713 7.471 -7.706 1.00 73.62 87 LYS A N 1
ATOM 696 C CA . LYS A 1 87 ? 9.635 8.440 -7.990 1.00 73.62 87 LYS A CA 1
ATOM 697 C C . LYS A 1 87 ? 8.711 8.645 -6.784 1.00 73.62 87 LYS A C 1
ATOM 699 O O . LYS A 1 87 ? 8.135 9.717 -6.624 1.00 73.62 87 LYS A O 1
ATOM 704 N N . VAL A 1 88 ? 8.590 7.643 -5.909 1.00 69.44 88 VAL A N 1
ATOM 705 C CA . VAL A 1 88 ? 7.807 7.725 -4.668 1.00 69.44 88 VAL A CA 1
ATOM 706 C C . VAL A 1 88 ? 8.743 7.979 -3.488 1.00 69.44 88 VAL A C 1
ATOM 708 O O . VAL A 1 88 ? 9.274 7.047 -2.891 1.00 69.44 88 VAL A O 1
ATOM 711 N N . LYS A 1 89 ? 8.925 9.256 -3.129 1.00 67.25 89 LYS A N 1
ATOM 712 C CA . LYS A 1 89 ? 9.827 9.683 -2.039 1.00 67.25 89 LYS A CA 1
ATOM 713 C C . LYS A 1 89 ? 9.467 9.096 -0.669 1.00 67.25 89 LYS A C 1
ATOM 715 O O . LYS A 1 89 ? 10.348 8.925 0.158 1.00 67.25 89 LYS A O 1
ATOM 720 N N . SER A 1 90 ? 8.191 8.777 -0.428 1.00 66.44 90 SER A N 1
ATOM 721 C CA . SER A 1 90 ? 7.731 8.187 0.839 1.00 66.44 90 SER A CA 1
ATOM 722 C C . SER A 1 90 ? 8.136 6.720 1.023 1.00 66.44 90 SER A C 1
ATOM 724 O O . SER A 1 90 ? 8.041 6.198 2.130 1.00 66.44 90 SER A O 1
ATOM 726 N N . LEU A 1 91 ? 8.578 6.050 -0.044 1.00 64.69 91 LEU A N 1
ATOM 727 C CA . LEU A 1 91 ? 9.120 4.696 -0.026 1.00 64.69 91 LEU A CA 1
ATOM 728 C C . LEU A 1 91 ? 10.646 4.790 -0.133 1.00 64.69 91 LEU A C 1
ATOM 730 O O . LEU A 1 91 ? 11.236 4.432 -1.153 1.00 64.69 91 LEU A O 1
ATOM 734 N N . GLU A 1 92 ? 11.293 5.327 0.903 1.00 64.62 92 GLU A N 1
ATOM 735 C CA . GLU A 1 92 ? 12.755 5.385 0.946 1.00 64.62 92 GLU A CA 1
ATOM 736 C C . GLU A 1 92 ? 13.389 3.981 0.902 1.00 64.62 92 GLU A C 1
ATOM 738 O O . GLU A 1 92 ? 12.724 2.955 1.070 1.00 64.62 92 GLU A O 1
ATOM 743 N N . LYS A 1 93 ? 14.700 3.938 0.617 1.00 66.56 93 LYS A N 1
ATOM 744 C CA . LYS A 1 93 ? 15.488 2.723 0.348 1.00 66.56 93 LYS A CA 1
ATOM 745 C C . LYS A 1 93 ? 15.251 1.631 1.397 1.00 66.56 93 LYS A C 1
ATOM 747 O O . LYS A 1 93 ? 15.932 1.563 2.417 1.00 66.56 93 LYS A O 1
ATOM 752 N N . PHE A 1 94 ? 14.374 0.686 1.069 1.00 72.25 94 PHE A N 1
ATOM 753 C CA . PHE A 1 94 ? 14.273 -0.572 1.794 1.00 72.25 94 PHE A CA 1
ATOM 754 C C . PHE A 1 94 ? 15.613 -1.306 1.726 1.00 72.25 94 PHE A C 1
ATOM 756 O O . PHE A 1 94 ? 16.030 -1.782 0.664 1.00 72.25 94 PHE A O 1
ATOM 763 N N . SER A 1 95 ? 16.278 -1.423 2.875 1.00 72.38 95 SER A N 1
ATOM 764 C CA . SER A 1 95 ? 17.511 -2.193 2.999 1.00 72.38 95 SER A CA 1
ATOM 765 C C . SER A 1 95 ? 17.239 -3.697 2.808 1.00 72.38 95 SER A C 1
ATOM 767 O O . SER A 1 95 ? 16.088 -4.156 2.771 1.00 72.38 95 SER A O 1
ATOM 769 N N . ARG A 1 96 ? 18.302 -4.506 2.679 1.00 76.38 96 ARG A N 1
ATOM 770 C CA . ARG A 1 96 ? 18.180 -5.973 2.577 1.00 76.38 96 ARG A CA 1
ATOM 771 C C . ARG A 1 96 ? 17.456 -6.566 3.794 1.00 76.38 96 ARG A C 1
ATOM 773 O O . ARG A 1 96 ? 16.675 -7.508 3.637 1.00 76.38 96 ARG A O 1
ATOM 780 N N . LEU A 1 97 ? 17.663 -5.987 4.975 1.00 86.38 97 LEU A N 1
ATOM 781 C CA . LEU A 1 97 ? 17.001 -6.363 6.223 1.00 86.38 97 LEU A CA 1
ATOM 782 C C . LEU A 1 97 ? 15.918 -5.343 6.585 1.00 86.38 97 LEU A C 1
ATOM 784 O O . LEU A 1 97 ? 16.038 -4.161 6.274 1.00 86.38 97 LEU A O 1
ATOM 788 N N . PHE A 1 98 ? 14.852 -5.809 7.228 1.00 89.06 98 PHE A N 1
ATOM 789 C CA . PHE A 1 98 ? 13.809 -4.922 7.737 1.00 89.06 98 PHE A CA 1
ATOM 790 C C . PHE A 1 98 ? 14.182 -4.438 9.136 1.00 89.06 98 PHE A C 1
ATOM 792 O O . PHE A 1 98 ? 14.547 -5.239 9.998 1.00 89.06 98 PHE A O 1
ATOM 799 N N . THR A 1 99 ? 14.081 -3.134 9.343 1.00 89.81 99 THR A N 1
ATOM 800 C CA . THR A 1 99 ? 14.290 -2.454 10.619 1.00 89.81 99 THR A CA 1
ATOM 801 C C . THR A 1 99 ? 12.982 -2.358 11.403 1.00 89.81 99 THR A C 1
ATOM 803 O O . THR A 1 99 ? 11.899 -2.518 10.843 1.00 89.81 99 THR A O 1
ATOM 806 N N . SER A 1 100 ? 13.059 -2.051 12.701 1.00 90.88 100 SER A N 1
ATOM 807 C CA . SER A 1 100 ? 11.863 -1.794 13.522 1.00 90.88 100 SER A CA 1
ATOM 808 C C . SER A 1 100 ? 10.995 -0.659 12.949 1.00 90.88 100 SER A C 1
ATOM 810 O O . SER A 1 100 ? 9.771 -0.761 12.921 1.00 90.88 100 SER A O 1
ATOM 812 N N . SER A 1 101 ? 11.632 0.382 12.397 1.00 89.44 101 SER A N 1
ATOM 813 C CA . SER A 1 101 ? 10.935 1.497 11.745 1.00 89.44 101 SER A CA 1
ATOM 814 C C . SER A 1 101 ? 10.116 1.035 10.537 1.00 89.44 101 SER A C 1
ATOM 816 O O . SER A 1 101 ? 8.966 1.444 10.388 1.00 89.44 101 SER A O 1
ATOM 818 N N . ASP A 1 102 ? 10.653 0.116 9.725 1.00 89.75 102 ASP A N 1
ATOM 819 C CA . ASP A 1 102 ? 9.926 -0.437 8.577 1.00 89.75 102 ASP A CA 1
ATOM 820 C C . ASP A 1 102 ? 8.650 -1.161 9.033 1.00 89.75 102 ASP A C 1
ATOM 822 O O . ASP A 1 102 ? 7.583 -0.994 8.438 1.00 89.75 102 ASP A O 1
ATOM 826 N N . TYR A 1 103 ? 8.742 -1.952 10.109 1.00 92.94 103 TYR A N 1
ATOM 827 C CA . TYR A 1 103 ? 7.583 -2.647 10.679 1.00 92.94 103 TYR A CA 1
ATOM 828 C C . TYR A 1 103 ? 6.527 -1.668 11.191 1.00 92.94 103 TYR A C 1
ATOM 830 O O . TYR A 1 103 ? 5.339 -1.883 10.945 1.00 92.94 103 TYR A O 1
ATOM 838 N N . GLU A 1 104 ? 6.932 -0.592 11.867 1.00 91.44 104 GLU A N 1
ATOM 839 C CA . GLU A 1 104 ? 5.995 0.430 12.337 1.00 91.44 104 GLU A CA 1
ATOM 840 C C . GLU A 1 104 ? 5.329 1.174 11.174 1.00 91.44 104 GLU A C 1
ATOM 842 O O . GLU A 1 104 ? 4.117 1.390 11.200 1.00 91.44 104 GLU A O 1
ATOM 847 N N . GLN A 1 105 ? 6.062 1.486 10.103 1.00 87.94 105 GLN A N 1
ATOM 848 C CA . GLN A 1 105 ? 5.477 2.083 8.898 1.00 87.94 105 GLN A CA 1
ATOM 849 C C . GLN A 1 105 ? 4.469 1.143 8.223 1.00 87.94 105 GLN A C 1
ATOM 851 O O . GLN A 1 105 ? 3.351 1.560 7.909 1.00 87.94 105 GLN A O 1
ATOM 856 N N . ALA A 1 106 ? 4.818 -0.136 8.054 1.00 90.31 106 ALA A N 1
ATOM 857 C CA . ALA A 1 106 ? 3.919 -1.137 7.482 1.00 90.31 106 ALA A CA 1
ATOM 858 C C . ALA A 1 106 ? 2.661 -1.328 8.341 1.00 90.31 106 ALA A C 1
ATOM 860 O O . ALA A 1 106 ? 1.548 -1.401 7.820 1.00 90.31 106 ALA A O 1
ATOM 861 N N . LYS A 1 107 ? 2.814 -1.351 9.667 1.00 92.00 107 LYS A N 1
ATOM 862 C CA . LYS A 1 107 ? 1.698 -1.421 10.613 1.00 92.00 107 LYS A CA 1
ATOM 863 C C . LYS A 1 107 ? 0.791 -0.197 10.510 1.00 92.00 107 LYS A C 1
ATOM 865 O O . LYS A 1 107 ? -0.421 -0.369 10.400 1.00 92.00 107 LYS A O 1
ATOM 870 N N . LYS A 1 108 ? 1.348 1.019 10.496 1.00 88.69 108 LYS A N 1
ATOM 871 C CA . LYS A 1 108 ? 0.574 2.258 10.302 1.00 88.69 108 LYS A CA 1
ATOM 872 C C . LYS A 1 108 ? -0.212 2.213 8.994 1.00 88.69 108 LYS A C 1
ATOM 874 O O . LYS A 1 108 ? -1.394 2.534 8.992 1.00 88.69 108 LYS A O 1
ATOM 879 N N . LEU A 1 109 ? 0.404 1.750 7.906 1.00 87.31 109 LEU A N 1
ATOM 880 C CA . LEU A 1 109 ? -0.266 1.609 6.613 1.00 87.31 109 LEU A CA 1
ATOM 881 C C . LEU A 1 109 ? -1.438 0.618 6.672 1.00 87.31 109 LEU A C 1
ATOM 883 O O . LEU A 1 109 ? -2.520 0.929 6.184 1.00 87.31 109 LEU A O 1
ATOM 887 N N . VAL A 1 110 ? -1.256 -0.540 7.315 1.00 89.00 110 VAL A N 1
ATOM 888 C CA . VAL A 1 110 ? -2.338 -1.517 7.538 1.00 89.00 110 VAL A CA 1
ATOM 889 C C . VAL A 1 110 ? -3.497 -0.900 8.315 1.00 89.00 110 VAL A C 1
ATOM 891 O O . VAL A 1 110 ? -4.651 -1.079 7.928 1.00 89.00 110 VAL A O 1
ATOM 894 N N . VAL A 1 111 ? -3.202 -0.151 9.380 1.00 87.88 111 VAL A N 1
ATOM 895 C CA . VAL A 1 111 ? -4.235 0.536 10.165 1.00 87.88 111 VAL A CA 1
ATOM 896 C C . VAL A 1 111 ? -4.962 1.574 9.310 1.00 87.88 111 VAL A C 1
ATOM 898 O O . VAL A 1 111 ? -6.187 1.569 9.307 1.00 87.88 111 VAL A O 1
ATOM 901 N N . ARG A 1 112 ? -4.246 2.392 8.524 1.00 85.50 112 ARG A N 1
ATOM 902 C CA . ARG A 1 112 ? -4.862 3.361 7.596 1.00 85.50 112 ARG A CA 1
ATOM 903 C C . ARG A 1 112 ? -5.792 2.689 6.594 1.00 85.50 112 ARG A C 1
ATOM 905 O O . ARG A 1 112 ? -6.889 3.185 6.373 1.00 85.50 112 ARG A O 1
ATOM 912 N N . MET A 1 113 ? -5.386 1.555 6.020 1.00 83.06 113 MET A N 1
ATOM 913 C CA . MET A 1 113 ? -6.237 0.799 5.094 1.00 83.06 113 MET A CA 1
ATOM 914 C C . MET A 1 113 ? -7.519 0.323 5.784 1.00 83.06 113 MET A C 1
ATOM 916 O O . MET A 1 113 ? -8.606 0.561 5.270 1.00 83.06 113 MET A O 1
ATOM 920 N N . ALA A 1 114 ? -7.410 -0.274 6.975 1.00 84.00 114 ALA A N 1
ATOM 921 C CA . ALA A 1 114 ? -8.576 -0.718 7.743 1.00 84.00 114 ALA A CA 1
ATOM 922 C C . ALA A 1 114 ? -9.494 0.445 8.161 1.00 84.00 114 ALA A C 1
ATOM 924 O O . ALA A 1 114 ? -10.703 0.279 8.274 1.00 84.00 114 ALA A O 1
ATOM 925 N N . GLN A 1 115 ? -8.916 1.622 8.387 1.00 85.50 115 GLN A N 1
ATOM 926 C CA . GLN A 1 115 ? -9.616 2.830 8.811 1.00 85.50 115 GLN A CA 1
ATOM 927 C C . GLN A 1 115 ? -10.160 3.683 7.655 1.00 85.50 115 GLN A C 1
ATOM 929 O O . GLN A 1 115 ? -10.857 4.666 7.900 1.00 85.50 115 GLN A O 1
ATOM 934 N N . SER A 1 116 ? -9.858 3.326 6.406 1.00 81.00 116 SER A N 1
ATOM 935 C CA . SER A 1 116 ? -10.278 4.094 5.227 1.00 81.00 116 SER A CA 1
ATOM 936 C C . SER A 1 116 ? -11.790 4.060 4.981 1.00 81.00 116 SER A C 1
ATOM 938 O O . SER A 1 116 ? -12.319 4.945 4.315 1.00 81.00 116 SER A O 1
ATOM 940 N N . GLU A 1 117 ? -12.479 3.071 5.554 1.00 81.06 117 GLU A N 1
ATOM 941 C CA . GLU A 1 117 ? -13.928 2.867 5.442 1.00 81.06 117 GLU A CA 1
ATOM 942 C C . GLU A 1 117 ? -14.704 3.364 6.678 1.00 81.06 117 GLU A C 1
ATOM 944 O O . GLU A 1 117 ? -15.896 3.095 6.800 1.00 81.06 117 GLU A O 1
ATOM 949 N N . VAL A 1 118 ? -14.053 4.071 7.613 1.00 85.88 118 VAL A N 1
ATOM 950 C CA . VAL A 1 118 ? -14.715 4.592 8.823 1.00 85.88 118 VAL A CA 1
ATOM 951 C C . VAL A 1 118 ? -15.813 5.586 8.439 1.00 85.88 118 VAL A C 1
ATOM 953 O O . VAL A 1 118 ? -15.551 6.578 7.756 1.00 85.88 118 VAL A O 1
ATOM 956 N N . SER A 1 119 ? -17.038 5.318 8.898 1.00 87.75 119 SER A N 1
ATOM 957 C CA . SER A 1 119 ? -18.213 6.145 8.619 1.00 87.75 119 SER A CA 1
ATOM 958 C C . SER A 1 119 ? -18.356 7.314 9.602 1.00 87.75 119 SER A C 1
ATOM 960 O O . SER A 1 119 ? -17.785 7.305 10.693 1.00 87.75 119 SER A O 1
ATOM 962 N N . GLN A 1 120 ? -19.166 8.313 9.241 1.00 85.88 120 GLN A N 1
ATOM 963 C CA . GLN A 1 120 ? -19.506 9.416 10.147 1.00 85.88 120 GLN A CA 1
ATOM 964 C C . GLN A 1 120 ? -20.233 8.920 11.409 1.00 85.88 120 GLN A C 1
ATOM 966 O O . GLN A 1 120 ? -19.944 9.381 12.512 1.00 85.88 120 GLN A O 1
ATOM 971 N N . GLU A 1 121 ? -21.102 7.917 11.264 1.00 89.44 121 GLU A N 1
ATOM 972 C CA . GLU A 1 121 ? -21.784 7.272 12.390 1.00 89.44 121 GLU A CA 1
ATOM 973 C C . GLU A 1 121 ? -20.786 6.623 13.355 1.00 89.44 121 GLU A C 1
ATOM 975 O O . GLU A 1 121 ? -20.928 6.750 14.571 1.00 89.44 121 GLU A O 1
ATOM 980 N N . ASP A 1 122 ? -19.739 5.970 12.838 1.00 87.12 122 ASP A N 1
ATOM 981 C CA . ASP A 1 122 ? -18.673 5.402 13.667 1.00 87.12 122 ASP A CA 1
ATOM 982 C C . ASP A 1 122 ? -17.879 6.491 14.399 1.00 87.12 122 ASP A C 1
ATOM 984 O O . ASP A 1 122 ? -17.526 6.316 15.569 1.00 87.12 122 ASP A O 1
ATOM 988 N N . ILE A 1 123 ? -17.606 7.621 13.739 1.00 87.44 123 ILE A N 1
ATOM 989 C CA . ILE A 1 123 ? -16.887 8.751 14.341 1.00 87.44 123 ILE A CA 1
ATOM 990 C C . ILE A 1 123 ? -17.656 9.285 15.549 1.00 87.44 123 ILE A C 1
ATOM 992 O O . ILE A 1 123 ? -17.076 9.419 16.630 1.00 87.44 123 ILE A O 1
ATOM 996 N N . GLU A 1 124 ? -18.953 9.532 15.389 1.00 87.94 124 GLU A N 1
ATOM 997 C CA . GLU A 1 124 ? -19.817 10.059 16.447 1.00 87.94 124 GLU A CA 1
ATOM 998 C C . GLU A 1 124 ? -20.030 9.032 17.561 1.00 87.94 124 GLU A C 1
ATOM 1000 O O . GLU A 1 124 ? -19.807 9.325 18.739 1.00 87.94 124 GLU A O 1
ATOM 1005 N N . LYS A 1 125 ? -20.373 7.793 17.195 1.00 89.00 125 LYS A N 1
ATOM 1006 C CA . LYS A 1 125 ? -20.628 6.701 18.140 1.00 89.00 125 LYS A CA 1
ATOM 1007 C C . LYS A 1 125 ? -19.427 6.407 19.035 1.00 89.00 125 LYS A C 1
ATOM 1009 O O . LYS A 1 125 ? -19.598 6.129 20.224 1.00 89.00 125 LYS A O 1
ATOM 1014 N N . TRP A 1 126 ? -18.215 6.439 18.479 1.00 85.56 126 TRP A N 1
ATOM 1015 C CA . TRP A 1 126 ? -16.994 6.053 19.193 1.00 85.56 126 TRP A CA 1
ATOM 1016 C C . TRP A 1 126 ? -16.131 7.239 19.649 1.00 85.56 126 TRP A C 1
ATOM 1018 O O . TRP A 1 126 ? -15.097 7.021 20.299 1.00 85.56 126 TRP A O 1
ATOM 1028 N N . GLY A 1 127 ? -16.551 8.474 19.349 1.00 86.88 127 GLY A N 1
ATOM 1029 C CA . GLY A 1 127 ? -15.802 9.697 19.638 1.00 86.88 127 GLY A CA 1
ATOM 1030 C C . GLY A 1 127 ? -14.397 9.637 19.044 1.00 86.88 127 GLY A C 1
ATOM 1031 O O . GLY A 1 127 ? -13.408 9.722 19.781 1.00 86.88 127 GLY A O 1
ATOM 1032 N N . LEU A 1 128 ? -14.306 9.360 17.741 1.00 88.75 128 LEU A N 1
ATOM 1033 C CA . LEU A 1 128 ? -13.028 9.198 17.051 1.00 88.75 128 LEU A CA 1
ATOM 1034 C C . LEU A 1 128 ? -12.421 10.558 16.707 1.00 88.75 128 LEU A C 1
ATOM 1036 O O . LEU A 1 128 ? -13.087 11.444 16.186 1.00 88.75 128 LEU A O 1
ATOM 1040 N N . VAL A 1 129 ? -11.125 10.695 16.963 1.00 88.06 129 VAL A N 1
ATOM 1041 C CA . VAL A 1 129 ? -10.314 11.864 16.619 1.00 88.06 129 VAL A CA 1
ATOM 1042 C C . VAL A 1 129 ? -9.055 11.381 15.916 1.00 88.06 129 VAL A C 1
ATOM 1044 O O . VAL A 1 129 ? -8.550 10.294 16.217 1.00 88.06 129 VAL A O 1
ATOM 1047 N N . ARG A 1 130 ? -8.554 12.163 14.960 1.00 86.56 130 ARG A N 1
ATOM 1048 C CA . ARG A 1 130 ? -7.301 11.848 14.274 1.00 86.56 130 ARG A CA 1
ATOM 1049 C C . ARG A 1 130 ? -6.091 12.266 15.095 1.00 86.56 130 ARG A C 1
ATOM 1051 O O . ARG A 1 130 ? -6.099 13.310 15.742 1.00 86.56 130 ARG A O 1
ATOM 1058 N N . ASP A 1 131 ? -5.056 11.439 15.072 1.00 84.88 131 ASP A N 1
ATOM 1059 C CA . ASP A 1 131 ? -3.763 11.770 15.663 1.00 84.88 131 ASP A CA 1
ATOM 1060 C C . ASP A 1 131 ? -2.796 12.409 14.649 1.00 84.88 131 ASP A C 1
ATOM 1062 O O . ASP A 1 131 ? -3.141 12.648 13.494 1.00 84.88 131 ASP A O 1
ATOM 1066 N N . ALA A 1 132 ? -1.560 12.675 15.086 1.00 83.38 132 ALA A N 1
ATOM 1067 C CA . ALA A 1 132 ? -0.511 13.254 14.244 1.00 83.38 132 ALA A CA 1
ATOM 1068 C C . ALA A 1 132 ? -0.107 12.367 13.046 1.00 83.38 132 ALA A C 1
ATOM 1070 O O . ALA A 1 132 ? 0.497 12.861 12.099 1.00 83.38 132 ALA A O 1
ATOM 1071 N N . ASP A 1 133 ? -0.432 11.071 13.079 1.00 77.44 133 ASP A N 1
ATOM 1072 C CA . ASP A 1 133 ? -0.176 10.111 12.002 1.00 77.44 133 ASP A CA 1
ATOM 1073 C C . ASP A 1 133 ? -1.390 9.938 11.062 1.00 77.44 133 ASP A C 1
ATOM 1075 O O . ASP A 1 133 ? -1.373 9.044 10.203 1.00 77.44 133 ASP A O 1
ATOM 1079 N N . ASP A 1 134 ? -2.419 10.780 11.215 1.00 81.50 134 ASP A N 1
ATOM 1080 C CA . ASP A 1 134 ? -3.711 10.721 10.521 1.00 81.50 134 ASP A CA 1
ATOM 1081 C C . ASP A 1 134 ? -4.516 9.438 10.820 1.00 81.50 134 ASP A C 1
ATOM 1083 O O . ASP A 1 134 ? -5.353 9.009 10.028 1.00 81.50 134 ASP A O 1
ATOM 1087 N N . LEU A 1 135 ? -4.285 8.794 11.970 1.00 86.50 135 LEU A N 1
ATOM 1088 C CA . LEU A 1 135 ? -5.006 7.587 12.388 1.00 86.50 135 LEU A CA 1
ATOM 1089 C C . LEU A 1 135 ? -6.198 7.933 13.278 1.00 86.50 135 LEU A C 1
ATOM 1091 O O . LEU A 1 135 ? -6.074 8.724 14.214 1.00 86.50 135 LEU A O 1
ATOM 1095 N N . TRP A 1 136 ? -7.337 7.274 13.058 1.00 88.69 136 TRP A N 1
ATOM 1096 C CA . TRP A 1 136 ? -8.496 7.396 13.943 1.00 88.69 136 TRP A CA 1
ATOM 1097 C C . TRP A 1 136 ? -8.217 6.734 15.298 1.00 88.69 136 TRP A C 1
ATOM 1099 O O . TRP A 1 136 ? -7.846 5.558 15.375 1.00 88.69 136 TRP A O 1
ATOM 1109 N N . LYS A 1 137 ? -8.434 7.478 16.386 1.00 86.94 137 LYS A N 1
ATOM 1110 C CA . LYS A 1 137 ? -8.304 7.022 17.776 1.00 86.94 137 LYS A CA 1
ATOM 1111 C C . LYS A 1 137 ? -9.503 7.477 18.601 1.00 86.94 137 LYS A C 1
ATOM 1113 O O . LYS A 1 137 ? -9.989 8.585 18.437 1.00 86.94 137 LYS A O 1
ATOM 1118 N N . SER A 1 138 ? -9.971 6.640 19.524 1.00 85.56 138 SER A N 1
ATOM 1119 C CA . SER A 1 138 ? -11.071 7.021 20.421 1.00 85.56 138 SER A CA 1
ATOM 1120 C C . SER A 1 138 ? -10.586 7.955 21.534 1.00 85.56 138 SER A C 1
ATOM 1122 O O . SER A 1 138 ? -9.643 7.628 22.265 1.00 85.56 138 SER A O 1
ATOM 1124 N N . LEU A 1 139 ? -11.291 9.075 21.717 1.00 71.56 139 LEU A N 1
ATOM 1125 C CA . LEU A 1 139 ? -11.063 10.073 22.770 1.00 71.56 139 LEU A CA 1
ATOM 1126 C C . LEU A 1 139 ? -10.971 9.467 24.176 1.00 71.56 139 LEU A C 1
ATOM 1128 O O . LEU A 1 139 ? -10.130 9.875 24.977 1.00 71.56 139 LEU A O 1
ATOM 1132 N N . ARG A 1 140 ? -11.784 8.445 24.483 1.00 63.25 140 ARG A N 1
ATOM 1133 C CA . ARG A 1 140 ? -11.805 7.829 25.824 1.00 63.25 140 ARG A CA 1
ATOM 1134 C C . ARG A 1 140 ? -10.484 7.153 26.195 1.00 63.25 140 ARG A C 1
ATOM 1136 O O . ARG A 1 140 ? -10.135 7.122 27.371 1.00 63.25 140 ARG A O 1
ATOM 1143 N N . ARG A 1 141 ? -9.742 6.638 25.207 1.00 57.78 141 ARG A N 1
ATOM 1144 C CA . ARG A 1 141 ? -8.410 6.043 25.410 1.00 57.78 141 ARG A CA 1
ATOM 1145 C C . ARG A 1 141 ? -7.298 7.093 25.409 1.00 57.78 141 ARG A C 1
ATOM 1147 O O . ARG A 1 141 ? -6.307 6.911 26.107 1.00 57.78 141 ARG A O 1
ATOM 1154 N N . LEU A 1 142 ? -7.474 8.194 24.675 1.00 54.47 142 LEU A N 1
ATOM 1155 C CA . LEU A 1 142 ? -6.480 9.267 24.569 1.00 54.47 142 LEU A CA 1
ATOM 1156 C C . LEU A 1 142 ? -6.273 10.039 25.880 1.00 54.47 142 LEU A C 1
ATOM 1158 O O . LEU A 1 142 ? -5.156 10.484 26.134 1.00 54.47 142 LEU A O 1
ATOM 1162 N N . ARG A 1 143 ? -7.299 10.114 26.741 1.00 49.22 143 ARG A N 1
ATOM 1163 C CA . ARG A 1 143 ? -7.232 10.773 28.061 1.00 49.22 143 ARG A CA 1
ATOM 1164 C C . ARG A 1 143 ? -6.139 10.213 28.986 1.00 49.22 143 ARG A C 1
ATOM 1166 O O . ARG A 1 143 ? -5.714 10.908 29.895 1.00 49.22 143 ARG A O 1
ATOM 1173 N N . TRP A 1 144 ? -5.686 8.979 28.756 1.00 45.47 144 TRP A N 1
ATOM 1174 C CA . TRP A 1 144 ? -4.688 8.295 29.592 1.00 45.47 144 TRP A CA 1
ATOM 1175 C C . TRP A 1 144 ? -3.288 8.296 28.975 1.00 45.47 144 TRP A C 1
ATOM 1177 O O . TRP A 1 144 ? -2.314 8.015 29.661 1.00 45.47 144 TRP A O 1
ATOM 1187 N N . SER A 1 145 ? -3.178 8.586 27.676 1.00 50.44 145 SER A N 1
ATOM 1188 C CA . SER A 1 145 ? -1.912 8.508 26.941 1.00 50.44 145 SER A CA 1
ATOM 1189 C C . SER A 1 145 ? -1.265 9.865 26.669 1.00 50.44 145 SER A C 1
ATOM 1191 O O . SER A 1 145 ? -0.159 9.883 26.133 1.00 50.44 145 SER A O 1
ATOM 1193 N N . ARG A 1 146 ? -1.919 10.998 26.980 1.00 44.69 146 ARG A N 1
ATOM 1194 C CA . ARG A 1 146 ? -1.324 12.315 26.719 1.00 44.69 146 ARG A CA 1
ATOM 1195 C C . ARG A 1 146 ? -1.916 13.448 27.567 1.00 44.69 146 ARG A C 1
ATOM 1197 O O . ARG A 1 146 ? -3.003 13.934 27.278 1.00 44.69 146 ARG A O 1
ATOM 1204 N N . GLU A 1 147 ? -1.140 13.922 28.540 1.00 47.22 147 GLU A N 1
ATOM 1205 C CA . GLU A 1 147 ? -1.287 15.247 29.176 1.00 47.22 147 GLU A CA 1
ATOM 1206 C C . GLU A 1 147 ? -0.903 16.403 28.217 1.00 47.22 147 GLU A C 1
ATOM 1208 O O . GLU A 1 147 ? -1.080 17.568 28.547 1.00 47.22 147 GLU A O 1
ATOM 1213 N N . GLU A 1 148 ? -0.436 16.110 26.994 1.00 49.56 148 GLU A N 1
ATOM 1214 C CA . GLU A 1 148 ? 0.071 17.110 26.030 1.00 49.56 148 GLU A CA 1
ATOM 1215 C C . GLU A 1 148 ? -0.916 17.523 24.915 1.00 49.56 148 GLU A C 1
ATOM 1217 O O . GLU A 1 148 ? -0.498 18.106 23.919 1.00 49.56 148 GLU A O 1
ATOM 1222 N N . LEU A 1 149 ? -2.212 17.209 25.009 1.00 48.03 149 LEU A N 1
ATOM 1223 C CA . LEU A 1 149 ? -3.208 17.647 24.009 1.00 48.03 149 LEU A CA 1
ATOM 1224 C C . LEU A 1 149 ? -4.202 18.652 24.597 1.00 48.03 149 LEU A C 1
ATOM 1226 O O . LEU A 1 149 ? -5.415 18.542 24.416 1.00 48.03 149 LEU A O 1
ATOM 1230 N N . THR A 1 150 ? -3.686 19.651 25.310 1.00 48.78 150 THR A N 1
ATOM 1231 C CA . THR A 1 150 ? -4.447 20.854 25.644 1.00 48.78 150 THR A CA 1
ATOM 1232 C C . THR A 1 150 ? -4.621 21.706 24.389 1.00 48.78 150 THR A C 1
ATOM 1234 O O . THR A 1 150 ? -3.711 22.412 23.966 1.00 48.78 150 THR A O 1
ATOM 1237 N N . ASN A 1 151 ? -5.791 21.581 23.761 1.00 47.56 151 ASN A N 1
ATOM 1238 C CA . ASN A 1 151 ? -6.627 22.675 23.247 1.00 47.56 151 ASN A CA 1
ATOM 1239 C C . ASN A 1 151 ? -7.580 22.130 22.182 1.00 47.56 151 ASN A C 1
ATOM 1241 O O . ASN A 1 151 ? -7.226 22.022 21.012 1.00 47.56 151 ASN A O 1
ATOM 1245 N N . PHE A 1 152 ? -8.816 21.853 22.585 1.00 39.06 152 PHE A N 1
ATOM 1246 C CA . PHE A 1 152 ? -9.949 21.872 21.667 1.00 39.06 152 PHE A CA 1
ATOM 1247 C C . PHE A 1 152 ? -11.035 22.754 22.292 1.00 39.06 152 PHE A C 1
ATOM 1249 O O . PHE A 1 152 ? -11.395 22.507 23.448 1.00 39.06 152 PHE A O 1
ATOM 1256 N N . PRO A 1 153 ? -11.510 23.805 21.597 1.00 52.09 153 PRO A N 1
ATOM 1257 C CA . PRO A 1 153 ? -12.692 24.528 22.027 1.00 52.09 153 PRO A CA 1
ATOM 1258 C C . PRO A 1 153 ? -13.923 23.648 21.775 1.00 52.09 153 PRO A C 1
ATOM 1260 O O . PRO A 1 153 ? -13.940 22.853 20.832 1.00 52.09 153 PRO A O 1
ATOM 1263 N N . TYR A 1 154 ? -14.889 23.771 22.684 1.00 42.81 154 TYR A N 1
ATOM 1264 C CA . TYR A 1 154 ? -16.179 23.083 22.673 1.00 42.81 154 TYR A CA 1
ATOM 1265 C C . TYR A 1 154 ? -17.024 23.438 21.450 1.00 42.81 154 TYR A C 1
ATOM 1267 O O . TYR A 1 154 ? -16.959 24.613 21.018 1.00 42.81 154 TYR A O 1
#